Protein AF-A0A1V6K237-F1 (afdb_monomer)

Secondary structure (DSSP, 8-state):
--HHHHHHHHHHHHHHHHHHHHHHHHHHHHHPPPPPTT-TT-TTT-TTPPPHHHHHHHHHHHHHHHHHHHHHHHHHHHHHHHT-

Radius of gyration: 19.83 Å; Cα contacts (8 Å, |Δi|>4): 34; chains: 1; bounding box: 46×15×54 Å

pLDDT: mean 82.77, std 6.22, range [49.0, 89.12]

Solvent-accessible surface area (backbone atoms only — not comparable to full-atom values): 4969 Å² total; per-residue (Å²): 129,60,70,68,57,56,52,51,52,53,53,53,50,52,53,50,52,67,62,47,49,46,54,51,26,48,50,52,65,69,66,56,71,92,65,57,82,87,41,86,82,22,59,89,76,34,73,84,64,77,49,62,34,54,54,45,64,69,50,45,63,56,55,54,52,52,50,51,53,50,52,51,52,51,51,52,51,50,54,59,64,7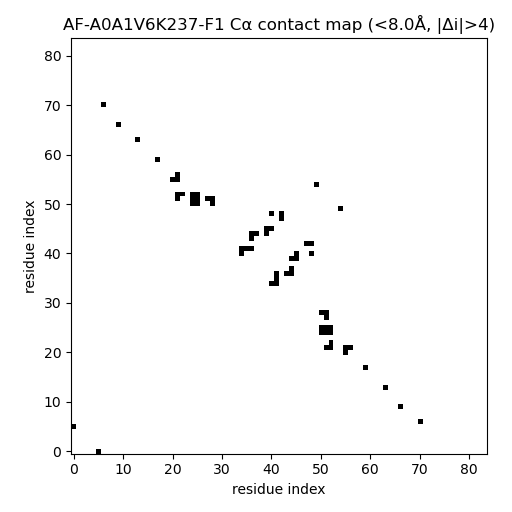2,75,110

Sequence (84 aa):
MNLIIAIAIGILTLIAVFSVIPVVGGSIDNAMPALDEGSEWNTTTNTDLPSGASMWTQLGPLLVLAVLALVIGLVIMYFRNAAG

Mean predicted aligned error: 7.57 Å

Structure (mmCIF, N/CA/C/O backbone):
data_AF-A0A1V6K237-F1
#
_entry.id   AF-A0A1V6K237-F1
#
loop_
_atom_site.group_PDB
_atom_site.id
_atom_site.type_symbol
_atom_site.label_atom_id
_atom_site.label_alt_id
_atom_site.label_comp_id
_atom_site.label_asym_id
_atom_site.label_entity_id
_atom_site.label_seq_id
_atom_site.pdbx_PDB_ins_code
_atom_site.Cartn_x
_atom_site.Cartn_y
_atom_site.Cartn_z
_atom_site.occupancy
_atom_site.B_iso_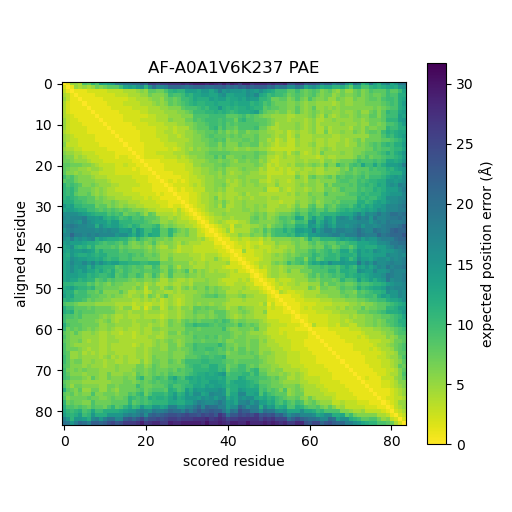or_equiv
_atom_site.auth_seq_id
_atom_site.auth_comp_id
_atom_site.auth_asym_id
_atom_site.auth_atom_id
_atom_site.pdbx_PDB_model_num
ATOM 1 N N . MET A 1 1 ? 11.510 -9.762 -22.709 1.00 58.62 1 MET A N 1
ATOM 2 C CA . MET A 1 1 ? 10.427 -8.900 -22.182 1.00 58.62 1 MET A CA 1
ATOM 3 C C . MET A 1 1 ? 10.893 -7.456 -22.299 1.00 58.62 1 MET A C 1
ATOM 5 O O . MET A 1 1 ? 12.001 -7.182 -21.862 1.00 58.62 1 MET A O 1
ATOM 9 N N . ASN A 1 2 ? 10.141 -6.573 -22.965 1.00 82.62 2 ASN A N 1
ATOM 10 C CA . ASN A 1 2 ? 10.543 -5.169 -23.144 1.00 82.62 2 ASN A CA 1
ATOM 11 C C . ASN A 1 2 ? 10.642 -4.478 -21.766 1.00 82.62 2 ASN A C 1
ATOM 13 O O . ASN A 1 2 ? 9.756 -4.686 -20.937 1.00 82.62 2 ASN A O 1
ATOM 17 N N . LEU A 1 3 ? 11.684 -3.679 -21.508 1.00 76.38 3 LEU A N 1
ATOM 18 C CA . LEU A 1 3 ? 11.902 -2.984 -20.223 1.00 76.38 3 LEU A CA 1
ATOM 19 C C . LEU A 1 3 ? 10.663 -2.178 -19.802 1.00 76.38 3 LEU A C 1
ATOM 21 O O . LEU A 1 3 ? 10.262 -2.192 -18.641 1.00 76.38 3 LEU A O 1
ATOM 25 N N . ILE A 1 4 ? 10.009 -1.555 -20.783 1.00 81.50 4 ILE A N 1
ATOM 26 C CA . ILE A 1 4 ? 8.771 -0.789 -20.607 1.00 81.50 4 ILE A CA 1
ATOM 27 C C . ILE A 1 4 ? 7.651 -1.665 -20.024 1.00 81.50 4 ILE A C 1
ATOM 29 O O . ILE A 1 4 ? 6.934 -1.233 -19.127 1.00 81.50 4 ILE A O 1
ATOM 33 N N . ILE A 1 5 ? 7.529 -2.913 -20.485 1.00 84.38 5 ILE A N 1
ATOM 34 C CA . ILE A 1 5 ? 6.513 -3.857 -19.997 1.00 84.38 5 ILE A CA 1
ATOM 35 C C . ILE A 1 5 ? 6.813 -4.255 -18.547 1.00 84.38 5 ILE A C 1
ATOM 37 O O . ILE A 1 5 ? 5.900 -4.299 -17.728 1.00 84.38 5 ILE A O 1
ATOM 41 N N . ALA A 1 6 ? 8.083 -4.492 -18.204 1.00 79.00 6 ALA A N 1
ATOM 42 C CA . ALA A 1 6 ? 8.473 -4.837 -16.836 1.00 79.00 6 ALA A CA 1
ATOM 43 C C . ALA A 1 6 ? 8.168 -3.697 -15.845 1.00 79.00 6 ALA A C 1
ATOM 45 O O . ALA A 1 6 ? 7.618 -3.941 -14.772 1.00 79.00 6 ALA A O 1
ATOM 46 N N . ILE A 1 7 ? 8.455 -2.449 -16.232 1.00 81.56 7 ILE A N 1
ATOM 47 C CA . ILE A 1 7 ? 8.136 -1.261 -15.428 1.00 81.56 7 ILE A CA 1
ATOM 48 C C . ILE A 1 7 ? 6.616 -1.094 -15.289 1.00 81.56 7 ILE A C 1
ATOM 50 O O . ILE A 1 7 ? 6.126 -0.873 -14.182 1.00 81.56 7 ILE A O 1
ATOM 54 N N . ALA A 1 8 ? 5.858 -1.256 -16.379 1.00 84.50 8 ALA A N 1
ATOM 55 C CA . ALA A 1 8 ? 4.400 -1.139 -16.358 1.00 84.50 8 ALA A CA 1
ATOM 56 C C . ALA A 1 8 ? 3.743 -2.168 -15.422 1.00 84.50 8 ALA A C 1
ATOM 58 O O . ALA A 1 8 ? 2.859 -1.809 -14.645 1.00 84.50 8 ALA A O 1
ATOM 59 N N . ILE A 1 9 ? 4.206 -3.424 -15.438 1.00 86.69 9 ILE A N 1
ATOM 60 C CA . ILE A 1 9 ? 3.721 -4.471 -14.524 1.00 86.69 9 ILE A CA 1
ATOM 61 C C . ILE A 1 9 ? 4.045 -4.113 -13.069 1.00 86.69 9 ILE A C 1
ATOM 63 O O . ILE A 1 9 ? 3.182 -4.249 -12.201 1.00 86.69 9 ILE A O 1
ATOM 67 N N . GLY A 1 10 ? 5.257 -3.622 -12.793 1.00 82.62 10 GLY A N 1
ATOM 68 C CA . GLY A 1 10 ? 5.650 -3.197 -11.447 1.00 82.62 10 GLY A CA 1
ATOM 69 C C . GLY A 1 10 ? 4.768 -2.071 -10.901 1.00 82.62 10 GLY A C 1
ATOM 70 O O . GLY A 1 10 ? 4.274 -2.164 -9.778 1.00 82.62 10 GLY A O 1
ATOM 71 N N . ILE A 1 11 ? 4.498 -1.047 -11.717 1.00 85.31 11 ILE A N 1
ATOM 72 C CA . ILE A 1 11 ? 3.622 0.074 -11.342 1.00 85.31 11 ILE A CA 1
ATOM 73 C C . ILE A 1 11 ? 2.180 -0.403 -11.130 1.00 85.31 11 ILE A C 1
ATOM 75 O O . ILE A 1 11 ? 1.568 -0.051 -10.125 1.00 85.31 11 ILE A O 1
ATOM 79 N N . LEU A 1 12 ? 1.640 -1.234 -12.027 1.00 88.50 12 LEU A N 1
ATOM 80 C CA . LEU A 1 12 ? 0.286 -1.785 -11.880 1.00 88.50 12 LEU A CA 1
ATOM 81 C C . LEU A 1 12 ? 0.140 -2.622 -10.607 1.00 88.50 12 LEU A C 1
ATOM 83 O O . LEU A 1 12 ? -0.866 -2.514 -9.908 1.00 88.50 12 LEU A O 1
ATOM 87 N N . THR A 1 13 ? 1.159 -3.416 -10.280 1.00 86.25 13 THR A N 1
ATOM 88 C CA . THR A 1 13 ? 1.180 -4.220 -9.053 1.00 86.25 13 THR A CA 1
ATOM 89 C C . THR A 1 13 ? 1.196 -3.319 -7.820 1.00 86.25 13 THR A C 1
ATOM 91 O O . THR A 1 13 ? 0.443 -3.559 -6.881 1.00 86.25 13 THR A O 1
ATOM 94 N N . LEU A 1 14 ? 1.988 -2.242 -7.838 1.00 85.44 14 LEU A N 1
ATOM 95 C CA . LEU A 1 14 ? 2.017 -1.262 -6.753 1.00 85.44 14 LEU A CA 1
ATOM 96 C C . LEU A 1 14 ? 0.646 -0.597 -6.561 1.00 85.44 14 LEU A C 1
ATOM 98 O O . LEU A 1 14 ? 0.156 -0.517 -5.439 1.00 85.44 14 LEU A O 1
ATOM 102 N N . ILE A 1 15 ? -0.006 -0.183 -7.650 1.00 87.56 15 ILE A N 1
ATOM 103 C CA . ILE A 1 15 ? -1.349 0.412 -7.600 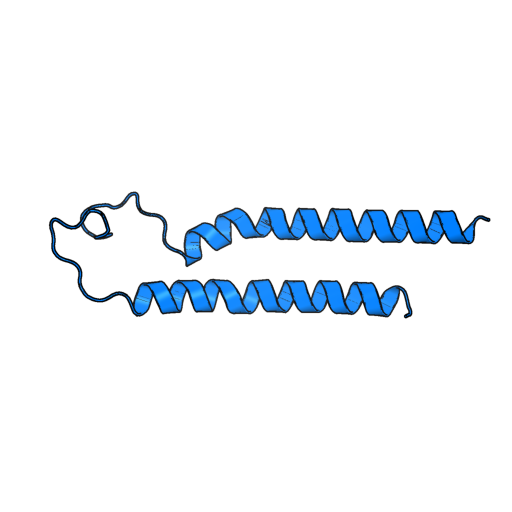1.00 87.56 15 ILE A CA 1
ATOM 104 C C . ILE A 1 15 ? -2.359 -0.573 -6.998 1.00 87.56 15 ILE A C 1
ATOM 106 O O . ILE A 1 15 ? -3.145 -0.186 -6.136 1.00 87.56 15 ILE A O 1
ATOM 110 N N . ALA A 1 16 ? -2.324 -1.842 -7.414 1.00 89.12 16 ALA A N 1
ATOM 111 C CA . ALA A 1 16 ? -3.209 -2.876 -6.881 1.00 89.12 16 ALA A CA 1
ATOM 112 C C . ALA A 1 16 ? -2.978 -3.126 -5.380 1.00 89.12 16 ALA A C 1
ATOM 114 O O . ALA A 1 16 ? -3.928 -3.246 -4.614 1.00 89.12 16 ALA A O 1
ATOM 115 N N . VAL A 1 17 ? -1.720 -3.156 -4.938 1.00 86.75 17 VAL A N 1
ATOM 116 C CA . VAL A 1 17 ? -1.358 -3.306 -3.519 1.00 86.75 17 VAL A CA 1
ATOM 117 C C . VAL A 1 17 ? -1.901 -2.140 -2.688 1.00 86.75 17 VAL A C 1
ATOM 119 O O . VAL A 1 17 ? -2.520 -2.354 -1.646 1.00 86.75 17 VAL A O 1
ATOM 122 N N . PHE A 1 18 ? -1.731 -0.909 -3.167 1.00 84.88 18 PHE A N 1
ATOM 123 C CA . PHE A 1 18 ? -2.193 0.281 -2.452 1.00 84.88 18 PHE A CA 1
ATOM 124 C C . PHE A 1 18 ? -3.711 0.441 -2.427 1.00 84.88 18 PHE A C 1
ATOM 126 O O . PHE A 1 18 ? -4.234 1.032 -1.486 1.00 84.88 18 PHE A O 1
ATOM 133 N N . SER A 1 19 ? -4.427 -0.073 -3.427 1.00 85.06 19 SER A N 1
ATOM 134 C CA . SER A 1 19 ? -5.889 -0.007 -3.443 1.00 85.06 19 SER A CA 1
ATOM 135 C C . SER A 1 19 ? -6.532 -1.117 -2.614 1.00 85.06 19 SER A C 1
ATOM 137 O O . SER A 1 19 ? -7.529 -0.872 -1.940 1.00 85.06 19 SER A O 1
ATOM 139 N N . VAL A 1 20 ? -5.969 -2.327 -2.634 1.00 86.38 20 VAL A N 1
ATOM 140 C CA . VAL A 1 20 ? -6.608 -3.501 -2.030 1.00 86.38 20 VAL A CA 1
ATOM 141 C C . VAL A 1 20 ? -6.297 -3.623 -0.543 1.00 86.38 20 VAL A C 1
ATOM 143 O O . VAL A 1 20 ? -7.204 -3.882 0.246 1.00 86.38 20 VAL A O 1
ATOM 146 N N . ILE A 1 21 ? -5.043 -3.455 -0.114 1.00 84.06 21 ILE A N 1
ATOM 147 C CA . ILE A 1 21 ? -4.696 -3.874 1.251 1.00 84.06 21 ILE A CA 1
ATOM 148 C C . ILE A 1 21 ? -5.244 -2.949 2.356 1.00 84.06 21 ILE A C 1
ATOM 150 O O . ILE A 1 21 ? -5.677 -3.484 3.376 1.00 84.06 21 ILE A O 1
ATOM 154 N N . PRO A 1 22 ? -5.340 -1.612 2.200 1.00 84.50 22 PRO A N 1
ATOM 155 C CA . PRO A 1 22 ? -6.042 -0.780 3.184 1.00 84.50 22 PRO A CA 1
ATOM 156 C C . PRO A 1 22 ? -7.515 -1.176 3.351 1.00 84.50 22 PRO A C 1
ATOM 158 O O . PRO A 1 22 ? -8.031 -1.185 4.467 1.00 84.50 22 PRO A O 1
ATOM 161 N N . VAL A 1 23 ? -8.174 -1.571 2.255 1.00 87.50 23 VAL A N 1
ATOM 162 C CA . VAL A 1 23 ? -9.564 -2.055 2.266 1.00 87.50 23 VAL A CA 1
ATOM 163 C C . VAL A 1 23 ? -9.671 -3.382 3.012 1.00 87.50 23 VAL A C 1
ATOM 165 O O . VAL A 1 23 ? -10.581 -3.561 3.821 1.00 87.50 23 VAL A O 1
ATOM 168 N N . VAL A 1 24 ? -8.725 -4.299 2.794 1.00 86.38 24 VAL A N 1
ATOM 169 C CA . VAL A 1 24 ? -8.649 -5.562 3.544 1.00 86.38 24 VAL A CA 1
ATOM 170 C C . VAL A 1 24 ? -8.415 -5.298 5.034 1.00 86.38 24 VAL A C 1
ATOM 172 O O . VAL A 1 24 ? -9.126 -5.869 5.854 1.00 86.38 24 VAL A O 1
ATOM 175 N N . GLY A 1 25 ? -7.496 -4.393 5.388 1.00 84.00 25 GLY A N 1
ATOM 176 C CA . GLY A 1 25 ? -7.237 -3.999 6.777 1.00 84.00 25 GLY A CA 1
ATOM 177 C C . GLY A 1 25 ? -8.490 -3.462 7.469 1.00 84.00 25 GLY A C 1
ATOM 178 O O . GLY A 1 25 ? -8.889 -3.987 8.502 1.00 84.00 25 GLY A O 1
ATOM 179 N N . GLY A 1 26 ? -9.185 -2.509 6.842 1.00 85.31 26 GLY A N 1
ATOM 180 C CA . GLY A 1 26 ? -10.441 -1.981 7.383 1.00 85.31 26 GLY A CA 1
ATOM 181 C C . GLY A 1 26 ? -11.566 -3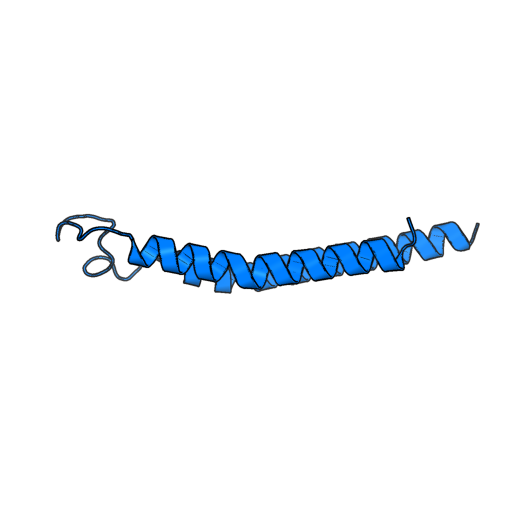.021 7.453 1.00 85.31 26 GLY A C 1
ATOM 182 O O . GLY A 1 26 ? -12.407 -2.964 8.344 1.00 85.31 26 GLY A O 1
ATOM 183 N N . SER A 1 27 ? -11.589 -4.001 6.546 1.00 87.25 27 SER A N 1
ATOM 184 C CA . SER A 1 27 ? -12.566 -5.098 6.591 1.00 87.25 27 SER A CA 1
ATOM 185 C C . SER A 1 27 ? -12.306 -6.050 7.760 1.00 87.25 27 SER A C 1
ATOM 187 O O . SER A 1 27 ? -13.258 -6.526 8.370 1.00 87.25 27 SER A O 1
ATOM 189 N N . ILE A 1 28 ? -11.035 -6.307 8.086 1.00 84.94 28 ILE A N 1
ATOM 190 C CA . ILE A 1 28 ? -10.633 -7.101 9.256 1.00 84.94 28 ILE A CA 1
ATOM 191 C C . ILE A 1 28 ? -10.997 -6.358 10.543 1.00 84.94 28 ILE A C 1
ATOM 193 O O . ILE A 1 28 ? -11.619 -6.953 11.421 1.00 84.94 28 ILE A O 1
ATOM 197 N N . ASP A 1 29 ? -10.689 -5.059 10.613 1.00 84.25 29 ASP A N 1
ATOM 198 C CA . ASP A 1 29 ? -11.022 -4.216 11.767 1.00 84.25 29 ASP A CA 1
ATOM 199 C C . ASP A 1 29 ? -12.549 -4.176 12.006 1.00 84.25 29 ASP A C 1
ATOM 201 O O . ASP A 1 29 ? -13.008 -4.264 13.140 1.00 84.25 29 ASP A O 1
ATOM 205 N N . ASN A 1 30 ? -13.359 -4.124 10.942 1.00 84.00 30 ASN A N 1
ATOM 206 C CA . ASN A 1 30 ? -14.826 -4.147 11.044 1.00 84.00 30 ASN A CA 1
ATOM 207 C C . ASN A 1 30 ? -15.414 -5.532 11.360 1.00 84.00 30 ASN A C 1
ATOM 209 O O . ASN A 1 30 ? -16.525 -5.623 11.878 1.00 84.00 30 ASN A O 1
ATOM 213 N N . ALA A 1 31 ? -14.715 -6.610 11.003 1.00 85.75 31 ALA A N 1
ATOM 214 C CA . ALA A 1 31 ? -15.149 -7.976 11.284 1.00 85.75 31 ALA A CA 1
ATOM 215 C C . ALA A 1 31 ? -14.810 -8.420 12.716 1.00 85.75 31 ALA A C 1
ATOM 217 O O . ALA A 1 31 ? -15.215 -9.513 13.122 1.00 85.75 31 ALA A O 1
ATOM 218 N N . MET A 1 32 ? -14.066 -7.605 13.476 1.00 82.44 32 MET A N 1
ATOM 219 C CA . MET A 1 32 ? -13.731 -7.922 14.858 1.00 82.44 32 MET A CA 1
ATOM 220 C C . MET A 1 32 ? -15.007 -7.986 15.712 1.00 82.44 32 MET A C 1
ATOM 222 O O . MET A 1 32 ? -15.790 -7.034 15.732 1.00 82.44 32 MET A O 1
ATOM 226 N N . PRO A 1 33 ? -15.243 -9.103 16.423 1.00 82.88 33 PRO A N 1
ATOM 227 C CA . PRO A 1 33 ? -16.368 -9.207 17.338 1.00 82.88 33 PRO A CA 1
ATOM 228 C C . PRO A 1 33 ? -16.179 -8.260 18.528 1.00 82.88 33 PRO A C 1
ATOM 230 O O . PRO A 1 33 ? -15.063 -7.844 18.840 1.00 82.88 33 PRO A O 1
ATOM 233 N N . ALA A 1 34 ? -17.275 -7.958 19.226 1.00 83.25 34 ALA A N 1
ATOM 234 C CA . ALA A 1 34 ? -17.210 -7.205 20.473 1.00 83.25 34 ALA A CA 1
ATOM 235 C C . ALA A 1 34 ? -16.299 -7.934 21.474 1.00 83.25 34 ALA A C 1
ATOM 237 O O . ALA A 1 34 ? -16.529 -9.101 21.799 1.00 83.25 34 ALA A O 1
ATOM 238 N N . LEU A 1 35 ? -15.249 -7.248 21.923 1.00 84.44 35 LEU A N 1
ATOM 239 C CA . LEU A 1 35 ? -14.305 -7.758 22.910 1.00 84.44 35 LEU A CA 1
ATOM 240 C C . LEU A 1 35 ? -14.755 -7.385 24.322 1.00 84.44 35 LEU A C 1
ATOM 242 O O . LEU A 1 35 ? -15.337 -6.322 24.530 1.00 84.44 35 LEU A O 1
ATOM 246 N N . ASP A 1 36 ? -14.423 -8.237 25.291 1.00 85.62 36 ASP A N 1
ATOM 247 C CA . ASP A 1 36 ? -14.613 -7.928 26.709 1.00 85.62 36 ASP A CA 1
ATOM 248 C C . ASP A 1 36 ? -13.861 -6.649 27.115 1.00 85.62 36 ASP A C 1
ATOM 250 O O . ASP A 1 36 ? -12.799 -6.325 26.571 1.00 85.62 36 ASP A O 1
ATOM 254 N N . GLU A 1 37 ? -14.388 -5.928 28.108 1.00 79.81 37 GLU A N 1
ATOM 255 C CA . GLU A 1 37 ? -13.822 -4.651 28.581 1.00 79.81 37 GLU A CA 1
ATOM 256 C C . GLU A 1 37 ? -12.399 -4.796 29.148 1.00 79.81 37 GLU A C 1
ATOM 258 O O . GLU A 1 37 ? -11.589 -3.879 29.019 1.00 79.81 37 GLU A O 1
ATOM 263 N N . GLY A 1 38 ? -12.077 -5.959 29.726 1.00 83.88 38 GLY A N 1
ATOM 264 C CA . GLY A 1 38 ? -10.750 -6.281 30.264 1.00 83.88 38 GLY A CA 1
ATOM 265 C C . GLY A 1 38 ? -9.759 -6.855 29.246 1.00 83.88 38 GLY A C 1
ATOM 266 O O . GLY A 1 38 ? -8.645 -7.210 29.623 1.00 83.88 38 GLY A O 1
ATOM 267 N N . SER A 1 39 ? -10.151 -6.998 27.977 1.00 84.00 39 SER A N 1
ATOM 268 C CA . SER A 1 39 ? -9.258 -7.521 26.942 1.00 84.00 39 SER A CA 1
ATOM 269 C C . SER A 1 39 ? -8.187 -6.494 26.585 1.00 84.00 39 SER A C 1
ATOM 271 O O . SER A 1 39 ? -8.502 -5.360 26.231 1.00 84.00 39 SER A O 1
ATOM 273 N N . GLU A 1 40 ? -6.920 -6.912 26.577 1.00 84.44 40 GLU A N 1
ATOM 274 C CA . GLU A 1 40 ? -5.807 -6.069 26.116 1.00 84.44 40 GLU A CA 1
ATOM 275 C C . GLU A 1 40 ? -5.956 -5.635 24.655 1.00 84.44 40 GLU A C 1
ATOM 277 O O . GLU A 1 40 ? -5.370 -4.629 24.270 1.00 84.44 40 GLU A O 1
ATOM 282 N N . TRP A 1 41 ? -6.743 -6.372 23.863 1.00 83.12 41 TRP A N 1
ATOM 283 C CA . TRP A 1 41 ? -7.028 -6.101 22.452 1.00 83.12 41 TRP A CA 1
ATOM 284 C C . TRP A 1 41 ? -8.249 -5.196 22.240 1.00 83.12 41 TRP A C 1
ATOM 286 O O . TRP A 1 41 ? -8.592 -4.889 21.098 1.00 83.12 41 TRP A O 1
ATOM 296 N N . ASN A 1 42 ? -8.935 -4.786 23.312 1.00 84.69 42 ASN A N 1
ATOM 297 C CA . ASN A 1 42 ? -10.083 -3.895 23.215 1.00 84.69 42 ASN A CA 1
ATOM 298 C C . ASN A 1 42 ? -9.609 -2.463 22.955 1.00 84.69 42 ASN A C 1
ATOM 300 O O . ASN A 1 42 ? -9.115 -1.784 23.849 1.00 84.69 42 ASN A O 1
ATOM 304 N N . THR A 1 43 ? -9.803 -1.985 21.730 1.00 82.19 43 THR A N 1
ATOM 305 C CA . THR A 1 43 ? -9.396 -0.643 21.288 1.00 82.19 43 THR A CA 1
ATOM 306 C C . THR A 1 43 ? -10.174 0.494 21.963 1.00 82.19 43 THR A C 1
ATOM 308 O O . THR A 1 43 ? -9.761 1.648 21.883 1.00 82.19 43 THR A O 1
ATOM 311 N N . THR A 1 44 ? -11.277 0.184 22.656 1.00 82.50 44 THR A N 1
ATOM 312 C CA . THR A 1 44 ? -12.048 1.147 23.463 1.00 82.50 44 THR A CA 1
ATOM 313 C C . THR A 1 44 ? -11.350 1.447 24.788 1.00 82.50 44 THR A C 1
ATOM 315 O O . THR A 1 44 ? -11.360 2.587 25.247 1.00 82.50 44 THR A O 1
ATOM 318 N N . THR A 1 45 ? -10.739 0.431 25.404 1.00 82.38 45 THR A N 1
ATOM 319 C CA . THR A 1 45 ? -10.008 0.541 26.676 1.00 82.38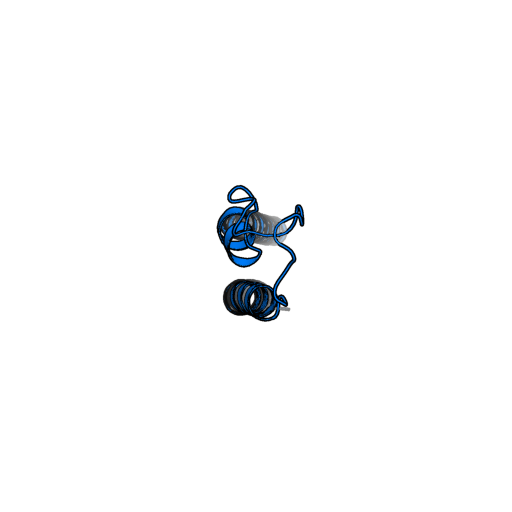 45 THR A CA 1
ATOM 320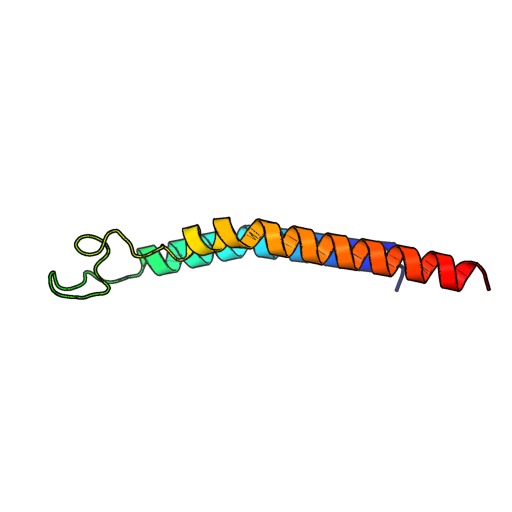 C C . THR A 1 45 ? -8.508 0.755 26.472 1.00 82.38 45 THR A C 1
ATOM 322 O O . THR A 1 45 ? -7.866 1.403 27.295 1.00 82.38 45 THR A O 1
ATOM 325 N N . ASN A 1 46 ? -7.950 0.246 25.373 1.00 80.62 46 ASN A N 1
ATOM 326 C CA . ASN A 1 46 ? -6.543 0.349 25.004 1.00 80.62 46 ASN A CA 1
ATOM 327 C C . ASN A 1 46 ? -6.395 1.165 23.709 1.00 80.62 46 ASN A C 1
ATOM 329 O O . ASN A 1 46 ? -6.316 0.622 22.605 1.00 80.62 46 ASN A O 1
ATOM 333 N N . THR A 1 47 ? -6.398 2.493 23.851 1.00 83.00 47 THR A N 1
ATOM 334 C CA . THR A 1 47 ? -6.405 3.451 22.728 1.00 83.00 47 THR A CA 1
ATOM 335 C C . THR A 1 47 ? -5.096 3.510 21.944 1.00 83.00 47 THR A C 1
ATOM 337 O O . THR A 1 47 ? -5.052 4.113 20.874 1.00 83.00 47 THR A O 1
ATOM 340 N N . ASP A 1 48 ? -4.035 2.894 22.464 1.00 83.88 48 ASP A N 1
ATOM 341 C CA . ASP A 1 48 ? -2.705 2.917 21.855 1.00 83.88 48 ASP A CA 1
ATOM 342 C C . ASP A 1 48 ? -2.527 1.825 20.787 1.00 83.88 48 ASP A C 1
ATOM 344 O O . ASP A 1 48 ? -1.499 1.775 20.108 1.00 83.88 48 ASP A O 1
ATOM 348 N N . LEU A 1 49 ? -3.522 0.950 20.613 1.00 83.50 49 LEU A N 1
ATOM 349 C CA . LEU A 1 49 ? -3.495 -0.105 19.608 1.00 83.50 49 LEU A CA 1
ATOM 350 C C . LEU A 1 49 ? -3.671 0.474 18.195 1.00 83.50 49 LEU A C 1
ATOM 352 O O . LEU A 1 49 ? -4.728 1.028 17.876 1.00 83.50 49 LEU A O 1
ATOM 356 N N . PRO A 1 50 ? -2.676 0.321 17.305 1.00 82.56 50 PRO A N 1
ATOM 357 C CA . PRO A 1 50 ? -2.804 0.775 15.932 1.00 82.56 50 PRO A CA 1
ATOM 358 C C . PRO A 1 50 ? -3.756 -0.140 15.151 1.00 82.56 50 PRO A C 1
ATOM 360 O O . PRO A 1 50 ? -3.646 -1.364 15.203 1.00 82.56 50 PRO A O 1
ATOM 363 N N . SER A 1 51 ? -4.669 0.449 14.376 1.00 83.94 51 SER A N 1
ATOM 364 C CA . SER A 1 51 ? -5.524 -0.313 13.456 1.00 83.94 51 SER A CA 1
ATOM 365 C C . SER A 1 51 ? -4.718 -0.882 12.289 1.00 83.94 51 SER A C 1
ATOM 367 O O . SER A 1 51 ? -3.734 -0.264 11.852 1.00 83.94 51 SER A O 1
ATOM 369 N N . GLY A 1 52 ? -5.158 -2.003 11.711 1.00 78.56 52 GLY A N 1
ATOM 370 C CA . GLY A 1 52 ? -4.480 -2.598 10.556 1.00 78.56 52 GLY A CA 1
ATOM 371 C C . GLY A 1 52 ? -4.378 -1.625 9.372 1.00 78.56 52 GLY A C 1
ATOM 372 O O . GLY A 1 52 ? -3.338 -1.535 8.714 1.00 78.56 52 GLY A O 1
ATOM 373 N N . ALA A 1 53 ? -5.416 -0.814 9.146 1.00 79.00 53 ALA A N 1
ATOM 374 C CA . ALA A 1 53 ? -5.403 0.228 8.115 1.00 79.00 53 ALA A CA 1
ATOM 375 C C . ALA A 1 53 ? -4.396 1.366 8.404 1.00 79.00 53 ALA A C 1
ATOM 377 O O . ALA A 1 53 ? -3.734 1.873 7.488 1.00 79.00 53 ALA A O 1
ATOM 378 N N . SER A 1 54 ? -4.248 1.766 9.672 1.00 83.19 54 SER A N 1
ATOM 379 C CA . SER A 1 54 ? -3.322 2.838 10.069 1.00 83.19 54 SER A CA 1
ATOM 380 C C . SER A 1 54 ? -1.858 2.411 9.969 1.00 83.19 54 SER A C 1
ATOM 382 O O . SER A 1 54 ? -1.037 3.177 9.453 1.00 83.19 54 SER A O 1
ATOM 384 N N . MET A 1 55 ? -1.541 1.167 10.352 1.00 84.94 55 MET A N 1
ATOM 385 C CA . MET A 1 55 ? -0.211 0.588 10.150 1.00 84.94 55 MET A CA 1
ATOM 386 C C . MET A 1 55 ? 0.176 0.629 8.673 1.00 84.94 55 MET A C 1
ATOM 388 O O . MET A 1 55 ? 1.312 0.969 8.329 1.00 84.94 55 MET A O 1
ATOM 392 N N . TRP A 1 56 ? -0.778 0.353 7.780 1.00 81.75 56 TRP A N 1
ATOM 393 C CA . TRP A 1 56 ? -0.469 0.353 6.358 1.00 81.75 56 TRP A CA 1
ATOM 394 C C . TRP A 1 56 ? -0.229 1.743 5.785 1.00 81.75 56 TRP A C 1
ATOM 396 O O . TRP A 1 56 ? 0.652 1.939 4.950 1.00 81.75 56 TRP A O 1
ATOM 406 N N . THR A 1 57 ? -0.977 2.726 6.270 1.00 81.12 57 THR A N 1
ATOM 407 C CA . THR A 1 57 ? -0.781 4.121 5.872 1.00 81.12 57 THR A CA 1
ATOM 408 C C . THR A 1 57 ? 0.601 4.629 6.300 1.00 81.12 57 THR A C 1
ATOM 410 O O . THR A 1 57 ? 1.234 5.370 5.549 1.00 81.12 57 THR A O 1
ATOM 413 N N . GLN A 1 58 ? 1.119 4.179 7.452 1.00 86.06 58 GLN A N 1
ATOM 414 C CA . GLN A 1 58 ? 2.479 4.514 7.896 1.00 86.06 58 GLN A CA 1
ATOM 415 C C . GLN A 1 58 ? 3.575 3.847 7.057 1.00 86.06 58 GLN A C 1
ATOM 417 O O . GLN A 1 58 ? 4.582 4.481 6.744 1.00 86.06 58 GLN A O 1
ATOM 422 N N . LEU A 1 59 ? 3.403 2.573 6.697 1.00 85.00 59 LEU A N 1
ATOM 423 C CA . LEU A 1 59 ? 4.439 1.800 6.002 1.00 85.00 59 LEU A CA 1
ATOM 424 C C . LEU A 1 59 ? 4.382 1.935 4.472 1.00 85.00 59 LEU A C 1
ATOM 426 O O . LEU A 1 59 ? 5.375 1.664 3.797 1.00 85.00 59 LEU A O 1
ATOM 430 N N . GLY A 1 60 ? 3.261 2.392 3.910 1.00 82.62 60 GLY A N 1
ATOM 431 C CA . GLY A 1 60 ? 3.086 2.603 2.471 1.00 82.62 60 GLY A CA 1
ATOM 432 C C . GLY A 1 60 ? 4.227 3.401 1.818 1.00 82.62 60 GLY A C 1
ATOM 433 O O . GLY A 1 60 ? 4.826 2.919 0.854 1.00 82.62 60 GLY A O 1
ATOM 434 N N . PRO A 1 61 ? 4.623 4.575 2.342 1.00 85.94 61 PRO A N 1
ATOM 435 C CA . PRO A 1 61 ? 5.716 5.360 1.767 1.00 85.94 61 PRO A CA 1
ATOM 436 C C . PRO A 1 61 ? 7.037 4.589 1.598 1.00 85.94 61 PRO A C 1
ATOM 438 O O . PRO A 1 61 ? 7.742 4.798 0.610 1.00 85.94 61 PRO A O 1
ATOM 441 N N . LEU A 1 62 ? 7.359 3.650 2.498 1.00 87.94 62 LEU A N 1
ATOM 442 C CA . LEU A 1 62 ? 8.564 2.816 2.386 1.00 87.94 62 LEU A CA 1
ATOM 443 C C . LEU A 1 62 ? 8.508 1.879 1.172 1.00 87.94 62 LEU A C 1
ATOM 445 O O . LEU A 1 62 ? 9.518 1.703 0.490 1.00 87.94 62 LEU A O 1
ATOM 449 N N . LEU A 1 63 ? 7.335 1.320 0.857 1.00 83.19 63 LEU A N 1
ATOM 450 C CA . LEU A 1 63 ? 7.150 0.489 -0.337 1.00 83.19 63 LEU A CA 1
ATOM 451 C C . LEU A 1 63 ? 7.344 1.296 -1.624 1.00 83.19 63 LEU A C 1
ATOM 453 O O . LEU A 1 63 ? 7.970 0.808 -2.564 1.00 83.19 63 LEU A O 1
ATOM 457 N N . VAL A 1 64 ? 6.867 2.543 -1.659 1.00 83.94 64 VAL A N 1
ATOM 458 C CA . VAL A 1 64 ? 7.079 3.440 -2.807 1.00 83.94 64 VAL A CA 1
ATOM 459 C C . VAL A 1 64 ? 8.570 3.714 -3.008 1.00 83.94 64 VAL A C 1
ATOM 461 O O . VAL A 1 64 ? 9.071 3.602 -4.128 1.00 83.94 64 VAL A O 1
ATOM 464 N N . LEU A 1 65 ? 9.298 4.011 -1.927 1.00 87.69 65 LEU A N 1
ATOM 465 C CA . LEU A 1 65 ? 10.747 4.225 -1.979 1.00 87.69 65 LEU A CA 1
ATOM 466 C C . LEU A 1 65 ? 11.500 2.977 -2.461 1.00 87.69 65 LEU A C 1
ATOM 468 O O . LEU A 1 65 ? 12.399 3.091 -3.296 1.00 87.69 65 LEU A O 1
ATOM 472 N N . ALA A 1 66 ? 11.112 1.789 -1.994 1.00 85.31 66 ALA A N 1
ATOM 473 C CA . ALA A 1 66 ? 11.712 0.529 -2.429 1.00 85.31 66 ALA A CA 1
ATOM 474 C C . ALA A 1 66 ? 11.508 0.277 -3.935 1.00 85.31 66 ALA A C 1
ATOM 476 O O . ALA A 1 66 ? 12.447 -0.114 -4.633 1.00 85.31 66 ALA A O 1
ATOM 477 N N . VAL A 1 67 ? 10.309 0.552 -4.461 1.00 83.75 67 VAL A N 1
ATOM 478 C CA . VAL A 1 67 ? 10.026 0.423 -5.901 1.00 83.75 67 VAL A CA 1
ATOM 479 C C . VAL A 1 67 ? 10.812 1.447 -6.717 1.00 83.75 67 VAL A C 1
ATOM 481 O O . VAL A 1 67 ? 11.383 1.085 -7.745 1.00 83.75 67 VAL A O 1
ATOM 484 N N . LEU A 1 68 ? 10.907 2.698 -6.260 1.00 85.31 68 LEU A N 1
ATOM 485 C CA . LEU A 1 68 ? 11.723 3.718 -6.927 1.00 85.31 68 LEU A CA 1
ATOM 486 C C . LEU A 1 68 ? 13.195 3.298 -7.009 1.00 85.31 68 LEU A C 1
ATOM 488 O O . LEU A 1 68 ? 13.794 3.391 -8.080 1.00 85.31 68 L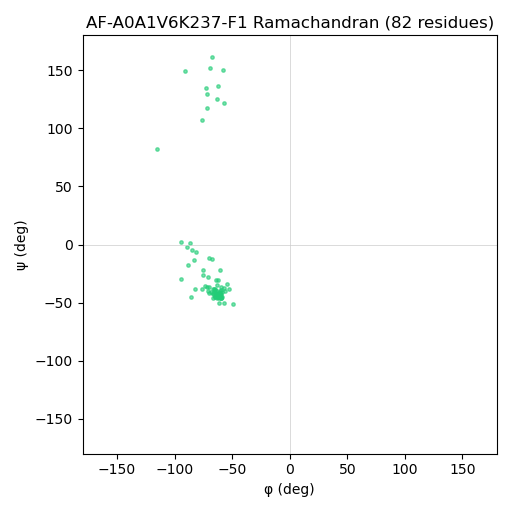EU A O 1
ATOM 492 N N . ALA A 1 69 ? 13.760 2.773 -5.919 1.00 87.31 69 ALA A N 1
ATOM 493 C CA . ALA A 1 69 ? 15.128 2.262 -5.906 1.00 87.31 69 ALA A CA 1
ATOM 494 C C . ALA A 1 69 ? 15.326 1.107 -6.908 1.00 87.31 69 ALA A C 1
ATOM 496 O O . ALA A 1 69 ? 16.317 1.089 -7.642 1.00 87.31 69 ALA A O 1
ATOM 497 N N . LEU A 1 70 ? 14.362 0.183 -6.999 1.00 85.06 70 LEU A N 1
ATOM 498 C CA . LEU A 1 70 ? 14.372 -0.911 -7.977 1.00 85.06 70 LEU A CA 1
ATOM 499 C C . LEU A 1 70 ? 14.316 -0.408 -9.424 1.00 85.06 70 LEU A C 1
ATOM 501 O O . LEU A 1 70 ? 15.094 -0.866 -10.262 1.00 85.06 70 LEU A O 1
ATOM 505 N N . VAL A 1 71 ? 13.429 0.544 -9.725 1.00 84.25 71 VAL A N 1
ATOM 506 C CA . VAL A 1 71 ? 13.310 1.136 -11.068 1.00 84.25 71 VAL A CA 1
ATOM 507 C C . VAL A 1 71 ? 14.606 1.844 -11.455 1.00 84.25 71 VAL A C 1
ATOM 509 O O . VAL A 1 71 ? 15.111 1.623 -12.555 1.00 84.25 71 VAL A O 1
ATOM 512 N N . ILE A 1 72 ? 15.192 2.630 -10.549 1.00 86.50 72 ILE A N 1
ATOM 513 C CA . ILE A 1 72 ? 16.479 3.299 -10.781 1.00 86.50 72 ILE A CA 1
ATOM 514 C C . ILE A 1 72 ? 17.579 2.264 -11.057 1.00 86.50 72 ILE A C 1
ATOM 516 O O . ILE A 1 72 ? 18.314 2.400 -12.036 1.00 86.50 72 ILE A O 1
ATOM 520 N N . GLY A 1 73 ? 17.663 1.197 -10.257 1.00 85.19 73 GLY A N 1
ATOM 521 C CA . GLY A 1 73 ? 18.632 0.118 -10.464 1.00 85.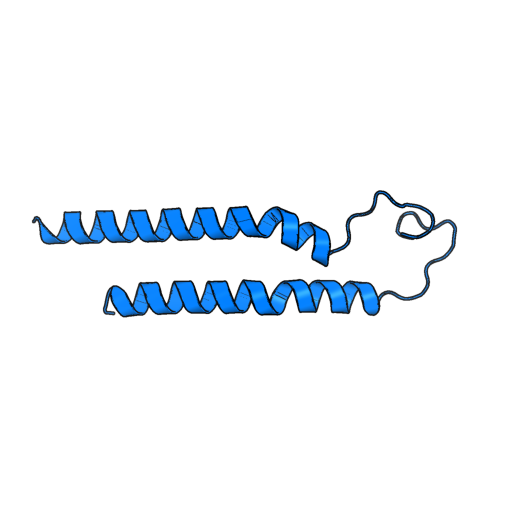19 73 GLY A CA 1
ATOM 522 C C . GLY A 1 73 ? 18.481 -0.575 -11.823 1.00 85.19 73 GLY A C 1
ATOM 523 O O . GLY A 1 73 ? 19.475 -0.809 -12.513 1.00 85.19 73 GLY A O 1
ATOM 524 N N . LEU A 1 74 ? 17.243 -0.845 -12.248 1.00 83.31 74 LEU A N 1
ATOM 525 C CA . LEU A 1 74 ? 16.948 -1.431 -13.559 1.00 83.31 74 LEU A CA 1
ATOM 526 C C . LEU A 1 74 ? 17.342 -0.504 -14.713 1.00 83.31 74 LEU A C 1
ATOM 528 O O . LEU A 1 74 ? 17.910 -0.967 -15.702 1.00 83.31 74 LEU A O 1
ATOM 532 N N . VAL A 1 75 ? 17.082 0.797 -14.581 1.00 83.06 75 VAL A N 1
ATOM 533 C CA . VAL A 1 75 ? 17.462 1.805 -15.580 1.00 83.06 75 VAL A CA 1
ATOM 534 C C . VAL A 1 75 ? 18.985 1.905 -15.697 1.00 83.06 75 VAL A C 1
ATOM 536 O O . VAL A 1 75 ? 19.514 1.870 -16.809 1.00 83.06 75 VAL A O 1
ATOM 539 N N . ILE A 1 76 ? 19.705 1.951 -14.571 1.00 87.25 76 ILE A N 1
ATOM 540 C CA . ILE A 1 76 ? 21.177 1.958 -14.557 1.00 87.25 76 ILE A CA 1
ATOM 541 C C . ILE A 1 76 ? 21.727 0.695 -15.229 1.00 87.25 76 ILE A C 1
ATOM 543 O O . ILE A 1 76 ? 22.623 0.780 -16.068 1.00 87.25 76 ILE A O 1
ATOM 547 N N . MET A 1 77 ? 21.182 -0.478 -14.896 1.00 84.81 77 MET A N 1
ATOM 548 C CA . MET A 1 77 ? 21.611 -1.745 -15.489 1.00 84.81 77 MET A CA 1
ATOM 549 C C . MET A 1 77 ? 21.356 -1.790 -17.000 1.00 84.81 77 MET A C 1
ATOM 551 O O . MET A 1 77 ? 22.206 -2.280 -17.744 1.00 84.81 77 MET A O 1
ATOM 555 N N . TYR A 1 78 ? 20.219 -1.262 -17.458 1.00 82.69 78 TYR A N 1
ATOM 556 C CA . TYR A 1 78 ? 19.887 -1.179 -18.878 1.00 82.69 78 TYR A CA 1
ATOM 557 C C . TYR A 1 78 ? 20.894 -0.320 -19.647 1.00 82.69 78 TYR A C 1
ATOM 559 O O . TYR A 1 78 ? 21.457 -0.786 -20.635 1.00 82.69 78 TYR A O 1
ATOM 567 N N . PHE A 1 79 ? 21.184 0.894 -19.167 1.00 83.00 79 PHE A N 1
ATOM 568 C CA . PHE A 1 79 ? 22.170 1.765 -19.813 1.00 83.00 79 PHE A CA 1
ATOM 569 C C . PHE A 1 79 ? 23.587 1.192 -19.758 1.00 83.00 79 PHE A C 1
ATOM 571 O O . PHE A 1 79 ? 24.310 1.274 -20.747 1.00 83.00 79 PHE A O 1
ATOM 578 N N . ARG A 1 80 ? 23.975 0.558 -18.645 1.00 82.38 80 ARG A N 1
ATOM 579 C CA . ARG A 1 80 ? 25.277 -0.111 -18.528 1.00 82.38 80 ARG A CA 1
ATOM 580 C C . ARG A 1 80 ? 25.437 -1.233 -19.553 1.00 82.38 80 ARG A C 1
ATOM 582 O O . ARG A 1 80 ? 26.494 -1.347 -20.157 1.00 82.38 80 ARG A O 1
ATOM 589 N N . ASN A 1 81 ? 24.403 -2.049 -19.747 1.00 75.88 81 ASN A N 1
ATOM 590 C CA . ASN A 1 81 ? 24.442 -3.151 -20.708 1.00 75.88 81 ASN A CA 1
ATOM 591 C C . ASN A 1 81 ? 24.310 -2.679 -22.167 1.00 75.88 81 ASN A C 1
ATOM 593 O O . ASN A 1 81 ? 24.716 -3.410 -23.056 1.00 75.88 81 ASN A O 1
ATOM 597 N N . ALA A 1 82 ? 23.744 -1.494 -22.420 1.00 64.81 82 ALA A N 1
ATOM 598 C CA . ALA A 1 82 ? 23.647 -0.903 -23.759 1.00 64.81 82 ALA A CA 1
ATOM 599 C C . ALA A 1 82 ? 24.926 -0.163 -24.205 1.00 64.81 82 ALA A C 1
ATOM 601 O O . ALA A 1 82 ? 25.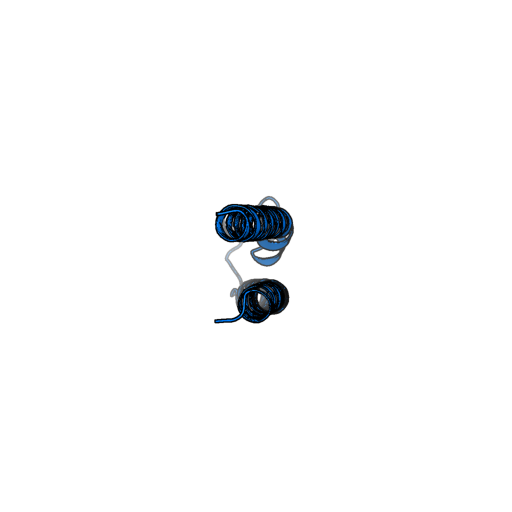044 0.198 -25.372 1.00 64.81 82 ALA A O 1
ATOM 602 N N . ALA A 1 83 ? 25.851 0.101 -23.278 1.00 58.44 83 ALA A N 1
ATOM 603 C CA . ALA A 1 83 ? 27.124 0.778 -23.530 1.00 58.44 83 ALA A CA 1
ATOM 604 C C . ALA A 1 83 ? 28.306 -0.184 -23.780 1.00 58.44 83 ALA A C 1
ATOM 606 O O . ALA A 1 83 ? 29.435 0.284 -23.932 1.00 58.44 83 ALA A O 1
ATOM 607 N N . GLY A 1 84 ? 28.062 -1.500 -23.785 1.00 49.00 84 GLY A N 1
ATOM 608 C CA . GLY A 1 84 ? 29.021 -2.545 -24.166 1.00 49.00 84 GLY A CA 1
ATOM 609 C C . GLY A 1 84 ? 28.583 -3.247 -25.440 1.00 49.00 84 GLY A C 1
ATOM 610 O O . GLY A 1 84 ? 29.484 -3.701 -26.175 1.00 49.00 84 GLY A O 1
#

Foldseek 3Di:
DPLVVVLVVLVVVLVCCVVPQLVVQVVVVVPDDDDDLPDCPHCVNPVVDDGSNRVCVVCSVVVVVVSVVVNVVSVVVVVVVVVD